Protein AF-A0A939MLG2-F1 (afdb_monomer)

Sequence (92 aa):
MTEDQVLSLFHFDHAIYHARGGADAFWNLTPTLIPEHREKTRKRDIPQIAKTRRIEQREAEFRARLLAKHRGEPRPPNRWPKSSFQKRRAQS

pLDDT: mean 88.19, std 8.85, range [50.62, 96.75]

Nearest PDB structures (foldseek):
  4h9d-assembly1_B  TM=8.996E-01  e=9.441E-01  Geobacter metallireducens GS-15
  4h9d-assembly1_A  TM=8.015E-01  e=9.441E-01  Geobacter metallireducens GS-15
  6ghc-assembly1_A  TM=6.621E-01  e=1.502E+00  Escherichia coli K-12

Structure (mmCIF, N/CA/C/O backbone):
data_AF-A0A939MLG2-F1
#
_entry.id   AF-A0A939MLG2-F1
#
loop_
_atom_site.group_PDB
_atom_site.id
_atom_site.type_symbol
_atom_site.label_atom_id
_atom_site.label_alt_id
_atom_site.label_comp_id
_atom_site.label_asym_id
_atom_site.label_entity_id
_atom_site.label_seq_id
_atom_site.pdbx_PDB_ins_code
_atom_site.Cartn_x
_atom_site.Cartn_y
_atom_site.Cartn_z
_atom_site.occupancy
_atom_site.B_iso_or_equiv
_atom_site.auth_seq_id
_atom_site.auth_comp_id
_atom_site.auth_asym_id
_atom_site.auth_atom_id
_atom_site.pdbx_PDB_model_num
ATOM 1 N N . MET A 1 1 ? -23.792 4.108 26.717 1.00 75.06 1 MET A N 1
ATOM 2 C CA . MET A 1 1 ? -22.938 3.652 25.606 1.00 75.06 1 MET A CA 1
ATOM 3 C C . MET A 1 1 ? -23.015 2.137 25.583 1.00 75.06 1 MET A C 1
ATOM 5 O O . MET A 1 1 ? -22.756 1.543 26.621 1.00 75.06 1 MET A O 1
ATOM 9 N N . THR A 1 2 ? -23.494 1.538 24.496 1.00 94.69 2 THR A N 1
ATOM 10 C CA . THR A 1 2 ? -23.631 0.076 24.351 1.00 94.69 2 THR A CA 1
ATOM 11 C C . THR A 1 2 ? -22.360 -0.537 23.758 1.00 94.69 2 THR A C 1
ATOM 13 O O . THR A 1 2 ? -21.519 0.182 23.220 1.00 94.69 2 THR A O 1
ATOM 16 N N . GLU A 1 3 ? -22.216 -1.858 23.838 1.00 92.19 3 GLU A N 1
ATOM 17 C CA . GLU A 1 3 ? -21.091 -2.588 23.236 1.00 92.19 3 GLU A CA 1
ATOM 18 C C . GLU A 1 3 ? -20.979 -2.324 21.726 1.00 92.19 3 GLU A C 1
ATOM 20 O O . GLU A 1 3 ? -19.923 -1.913 21.245 1.00 92.19 3 GLU A O 1
ATOM 25 N N . ASP A 1 4 ? -22.098 -2.408 21.001 1.00 91.50 4 ASP A N 1
ATOM 26 C CA . ASP A 1 4 ? -22.155 -2.091 19.568 1.00 91.50 4 ASP A CA 1
ATOM 27 C C . ASP A 1 4 ? -21.735 -0.648 19.268 1.00 91.50 4 ASP A C 1
ATOM 29 O O . ASP A 1 4 ? -21.067 -0.376 18.270 1.00 91.50 4 ASP A O 1
ATOM 33 N N . GLN A 1 5 ? -22.085 0.297 20.148 1.00 91.69 5 GLN A N 1
ATOM 34 C CA . GLN A 1 5 ? -21.666 1.689 20.001 1.00 91.69 5 GLN A CA 1
ATOM 35 C C . GLN A 1 5 ? -20.153 1.837 20.160 1.00 91.69 5 GLN A C 1
ATOM 37 O O . GLN A 1 5 ? -19.559 2.620 19.426 1.00 91.69 5 GLN A O 1
ATOM 42 N N . VAL A 1 6 ? -19.516 1.081 21.060 1.00 89.62 6 VAL A N 1
ATOM 43 C CA . VAL A 1 6 ? -18.052 1.073 21.197 1.00 89.62 6 VAL A CA 1
ATOM 44 C C . VAL A 1 6 ? -17.401 0.459 19.958 1.00 89.62 6 VAL A C 1
ATOM 46 O O . VAL A 1 6 ? -16.506 1.076 19.384 1.00 89.62 6 VAL A O 1
ATOM 49 N N . LEU A 1 7 ? -17.876 -0.702 19.497 1.00 90.44 7 LEU A N 1
ATOM 50 C CA . LEU A 1 7 ? -17.335 -1.376 18.310 1.00 90.44 7 LEU A CA 1
ATOM 51 C C . LEU A 1 7 ? -17.487 -0.526 17.039 1.00 90.44 7 LEU A C 1
ATOM 53 O O . LEU A 1 7 ? -16.584 -0.505 16.204 1.00 90.44 7 LEU A O 1
ATOM 57 N N . SER A 1 8 ? -18.570 0.250 16.929 1.00 91.50 8 SER A N 1
ATOM 58 C CA . SER A 1 8 ? -18.821 1.143 15.789 1.00 91.50 8 SER A CA 1
ATOM 59 C C . SER A 1 8 ? -17.810 2.289 15.628 1.00 91.50 8 SER A C 1
ATOM 61 O O . SER A 1 8 ? -17.792 2.941 14.586 1.00 91.50 8 SER A O 1
ATOM 63 N N . LEU A 1 9 ? -16.960 2.549 16.630 1.00 93.56 9 LEU A N 1
ATOM 64 C CA . LEU A 1 9 ? -15.941 3.606 16.578 1.00 93.56 9 LEU A CA 1
ATOM 65 C C . LEU A 1 9 ? -14.658 3.193 15.850 1.00 93.56 9 LEU A C 1
ATOM 67 O O . LEU A 1 9 ? -13.814 4.054 15.575 1.00 93.56 9 LEU A O 1
ATOM 71 N N . PHE A 1 10 ? -14.494 1.903 15.559 1.00 93.75 10 PHE A N 1
ATOM 72 C CA . PHE A 1 10 ? -13.261 1.346 15.024 1.00 93.75 10 PHE A CA 1
ATOM 73 C C . PHE A 1 10 ? -13.406 0.939 13.558 1.00 93.75 10 PHE A C 1
ATOM 75 O O . PHE A 1 10 ? -14.436 0.439 13.115 1.00 93.75 10 PHE A O 1
ATOM 82 N N . HIS A 1 11 ? -12.324 1.114 12.811 1.00 93.62 11 HIS A N 1
ATOM 83 C CA . HIS A 1 11 ? -12.093 0.474 11.525 1.00 93.62 11 HIS A CA 1
ATOM 84 C C . HIS A 1 11 ? -10.910 -0.481 11.640 1.00 93.62 11 HIS A C 1
ATOM 86 O O . HIS A 1 11 ? -9.959 -0.212 12.371 1.00 93.62 11 HIS A O 1
ATOM 92 N N . PHE A 1 12 ? -10.943 -1.570 10.879 1.00 92.31 12 PHE A N 1
ATOM 93 C CA . PHE A 1 12 ? -9.791 -2.451 10.745 1.00 92.31 12 PHE A CA 1
ATOM 94 C C . PHE A 1 12 ? -8.850 -1.915 9.667 1.00 92.31 12 PHE A C 1
ATOM 96 O O . PHE A 1 12 ? -9.204 -1.847 8.493 1.00 92.31 12 PHE A O 1
ATOM 103 N N . ASP A 1 13 ? -7.662 -1.513 10.101 1.00 92.69 13 ASP A N 1
ATOM 104 C CA . ASP A 1 13 ? -6.573 -1.030 9.264 1.00 92.69 13 ASP A CA 1
ATOM 105 C C . ASP A 1 13 ? -5.742 -2.198 8.729 1.00 92.69 13 ASP A C 1
ATOM 107 O O . ASP A 1 13 ? -5.353 -3.081 9.497 1.00 92.69 13 ASP A O 1
ATOM 111 N N . HIS A 1 14 ? -5.422 -2.176 7.435 1.00 93.94 14 HIS A N 1
ATOM 112 C CA . HIS A 1 14 ? -4.532 -3.163 6.825 1.00 93.94 14 HIS A CA 1
ATOM 113 C C . HIS A 1 14 ? -3.062 -2.745 6.941 1.00 93.94 14 HIS A C 1
ATOM 115 O O . HIS A 1 14 ? -2.666 -1.707 6.403 1.00 93.94 14 HIS A O 1
ATOM 121 N N . ALA A 1 15 ? -2.221 -3.592 7.542 1.00 90.50 15 ALA A N 1
ATOM 122 C CA . ALA A 1 15 ? -0.771 -3.370 7.579 1.00 90.50 15 ALA A CA 1
ATOM 123 C C . ALA A 1 15 ? -0.141 -3.495 6.177 1.00 90.50 15 ALA A C 1
ATOM 125 O O . ALA A 1 15 ? 0.656 -2.657 5.750 1.00 90.50 15 ALA A O 1
ATOM 126 N N . ILE A 1 16 ? -0.543 -4.524 5.432 1.00 90.94 16 ILE A N 1
ATOM 127 C CA . ILE A 1 16 ? -0.294 -4.684 4.001 1.00 90.94 16 ILE A CA 1
ATOM 128 C C . ILE A 1 16 ? -1.553 -4.242 3.269 1.00 90.94 16 ILE A C 1
ATOM 130 O O . ILE 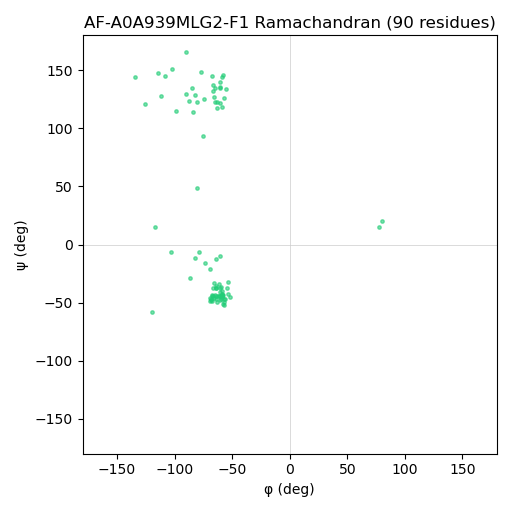A 1 16 ? -2.590 -4.894 3.368 1.00 90.94 16 ILE A O 1
ATOM 134 N N . TYR A 1 17 ? -1.456 -3.159 2.498 1.00 90.12 17 TYR A N 1
ATOM 135 C CA . TYR A 1 17 ? -2.604 -2.586 1.801 1.00 90.12 17 TYR A CA 1
ATOM 136 C C . TYR A 1 17 ? -3.326 -3.602 0.910 1.00 90.12 17 TYR A C 1
ATOM 138 O O . TYR A 1 17 ? -2.709 -4.249 0.059 1.00 90.12 17 TYR A O 1
ATOM 146 N N . HIS A 1 18 ? -4.656 -3.634 1.001 1.00 88.00 18 HIS A N 1
ATOM 147 C CA . HIS A 1 18 ? -5.502 -4.441 0.118 1.00 88.00 18 HIS A CA 1
ATOM 148 C C . HIS A 1 18 ? -5.240 -4.138 -1.372 1.00 88.00 18 HIS A C 1
ATOM 150 O O . HIS A 1 18 ? -5.153 -5.035 -2.206 1.00 88.00 18 HIS A O 1
ATOM 156 N N . ALA A 1 19 ? -4.982 -2.869 -1.718 1.00 85.81 19 ALA A N 1
ATOM 157 C CA . ALA A 1 19 ? -4.621 -2.440 -3.077 1.00 85.81 19 ALA A CA 1
ATOM 158 C C . ALA A 1 19 ? -3.324 -3.074 -3.628 1.00 85.81 19 ALA A C 1
ATOM 160 O O . ALA A 1 19 ? -3.005 -2.887 -4.803 1.00 85.81 19 ALA A O 1
ATOM 161 N N . ARG A 1 20 ? -2.562 -3.775 -2.781 1.00 84.25 20 ARG A N 1
ATOM 162 C CA . ARG A 1 20 ? -1.334 -4.501 -3.115 1.00 84.25 20 ARG A CA 1
ATOM 163 C C . ARG A 1 20 ? -1.443 -6.013 -2.887 1.00 84.25 20 ARG A C 1
ATOM 165 O O . ARG A 1 20 ? -0.416 -6.682 -2.866 1.00 84.25 20 ARG A O 1
ATOM 172 N N . GLY A 1 21 ? -2.655 -6.542 -2.720 1.00 87.25 21 GLY A N 1
ATOM 173 C CA . GLY A 1 21 ? -2.878 -7.964 -2.453 1.00 87.25 21 GLY A CA 1
ATOM 174 C C . GLY A 1 21 ? -2.659 -8.361 -0.993 1.00 87.25 21 GLY A C 1
ATOM 175 O O 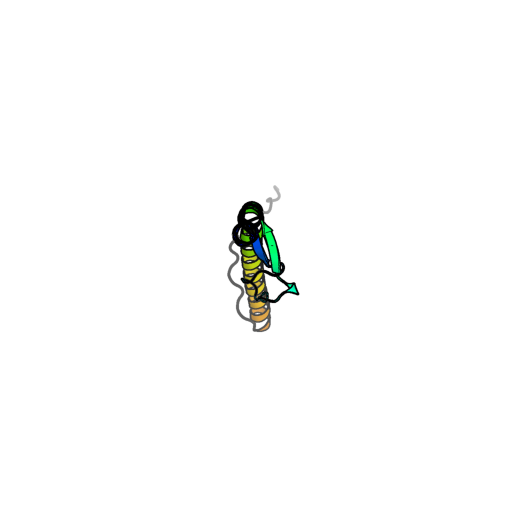. GLY A 1 21 ? -2.414 -9.531 -0.714 1.00 87.25 21 GLY A O 1
ATOM 176 N N . GLY A 1 22 ? -2.714 -7.403 -0.061 1.00 90.19 22 GLY A N 1
ATOM 177 C CA . GLY A 1 22 ? -2.780 -7.724 1.363 1.00 90.19 22 GLY A CA 1
ATOM 178 C C . GLY A 1 22 ? -4.034 -8.537 1.679 1.00 90.19 22 GLY A C 1
ATOM 179 O O . GLY A 1 22 ? -5.111 -8.219 1.182 1.00 90.19 22 GLY A O 1
ATOM 180 N N . ALA A 1 23 ? -3.881 -9.589 2.482 1.00 92.12 23 ALA A N 1
ATOM 181 C CA . ALA A 1 23 ? -4.977 -10.483 2.835 1.00 92.12 23 ALA A CA 1
ATOM 182 C C . ALA A 1 23 ? -5.896 -9.865 3.899 1.00 92.12 23 ALA A C 1
ATOM 184 O O . ALA A 1 23 ? -5.418 -9.189 4.812 1.00 92.12 23 ALA A O 1
ATOM 185 N N . ASP A 1 24 ? -7.186 -10.195 3.853 1.00 92.12 24 ASP A N 1
ATOM 186 C CA . ASP A 1 24 ? -8.157 -9.903 4.920 1.00 92.12 24 ASP A CA 1
ATOM 187 C C . ASP A 1 24 ? -8.052 -10.932 6.057 1.00 92.12 24 ASP A C 1
ATOM 189 O O . ASP A 1 24 ? -9.022 -11.557 6.479 1.00 92.12 24 ASP A O 1
ATOM 193 N N . ALA A 1 25 ? -6.826 -11.171 6.517 1.00 92.69 25 ALA A N 1
ATOM 194 C CA . ALA A 1 25 ? -6.527 -12.129 7.568 1.00 92.69 25 ALA A CA 1
ATOM 195 C C . ALA A 1 25 ? -6.287 -11.409 8.896 1.00 92.69 25 ALA A C 1
ATOM 197 O O . ALA A 1 25 ? -5.778 -10.290 8.918 1.00 92.69 25 ALA A O 1
ATOM 198 N N . PHE A 1 26 ? -6.587 -12.083 10.010 1.00 91.88 26 PHE A N 1
ATOM 199 C CA . PHE A 1 26 ? -6.467 -11.508 11.356 1.00 91.88 26 PHE A CA 1
ATOM 200 C C . PHE A 1 26 ? -5.076 -10.913 11.642 1.00 91.88 26 PHE A C 1
ATOM 202 O O . PHE A 1 26 ? -4.969 -9.920 12.349 1.00 91.88 26 PHE A O 1
ATOM 209 N N . TRP A 1 27 ? -4.012 -11.483 11.065 1.00 93.75 27 TRP A N 1
ATOM 210 C CA . TRP A 1 27 ? -2.636 -11.005 11.236 1.00 93.75 27 TRP A CA 1
ATOM 211 C C . TRP A 1 27 ? -2.335 -9.703 10.478 1.00 93.75 27 TRP A C 1
ATOM 213 O O . TRP A 1 27 ? -1.322 -9.064 10.748 1.00 93.75 27 TRP A O 1
ATOM 223 N N . ASN A 1 28 ? -3.183 -9.315 9.522 1.00 95.50 28 ASN A N 1
ATOM 224 C CA . ASN A 1 28 ? -3.021 -8.114 8.705 1.00 95.50 28 ASN A CA 1
ATOM 225 C C . ASN A 1 28 ? -3.939 -6.962 9.142 1.00 95.50 28 ASN A C 1
ATOM 227 O O . ASN A 1 28 ? -3.832 -5.873 8.585 1.00 95.50 28 ASN A O 1
ATOM 231 N N . LEU A 1 29 ? -4.850 -7.197 10.090 1.00 94.12 29 LEU A N 1
ATOM 232 C CA . LEU A 1 29 ? -5.896 -6.257 10.483 1.00 94.12 29 LEU A CA 1
ATOM 233 C C . LEU A 1 29 ? -5.644 -5.733 11.895 1.00 94.12 29 LEU A C 1
ATOM 235 O O . LEU A 1 29 ? -5.485 -6.508 12.832 1.00 94.12 29 LEU A O 1
ATOM 239 N N . THR A 1 30 ? -5.639 -4.411 12.060 1.00 93.62 30 THR A N 1
ATOM 240 C CA . THR A 1 30 ? -5.496 -3.761 13.371 1.00 93.62 30 THR A CA 1
ATOM 241 C C . THR A 1 30 ? -6.655 -2.788 13.604 1.00 93.62 30 THR A C 1
ATOM 243 O O . THR A 1 30 ? -6.844 -1.869 12.803 1.00 93.62 30 THR A O 1
ATOM 246 N N . PRO A 1 31 ? -7.460 -2.952 14.670 1.00 94.38 31 PRO A N 1
ATOM 247 C CA . PRO A 1 31 ? -8.540 -2.019 14.967 1.00 94.38 31 PRO A CA 1
ATOM 248 C C . PRO A 1 31 ? -7.963 -0.647 15.324 1.00 94.38 31 PRO A C 1
ATOM 250 O O . PRO A 1 31 ? -7.105 -0.518 16.193 1.00 94.38 31 PRO A O 1
ATOM 253 N N . THR A 1 32 ? -8.443 0.383 14.640 1.00 94.81 32 THR A N 1
ATOM 254 C CA . THR A 1 32 ? -8.005 1.772 14.790 1.00 94.81 32 THR A CA 1
ATOM 255 C C . THR A 1 32 ? -9.232 2.669 14.860 1.00 94.81 32 THR A C 1
ATOM 257 O O . THR A 1 32 ? -10.224 2.408 14.178 1.00 94.81 32 THR A O 1
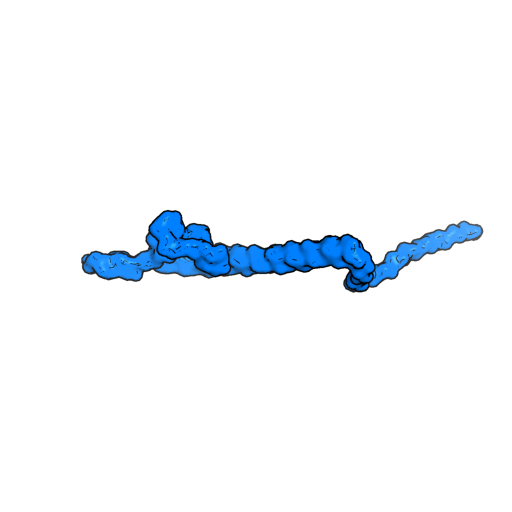ATOM 260 N N . LEU A 1 33 ? -9.194 3.739 15.654 1.00 96.38 33 LEU A N 1
ATOM 261 C CA . LEU A 1 33 ? -10.311 4.681 15.711 1.00 96.38 33 LEU A CA 1
ATOM 262 C C . LEU A 1 33 ? -10.553 5.313 14.334 1.00 96.38 33 LEU A C 1
ATOM 264 O O . LEU A 1 33 ? -9.613 5.686 13.627 1.00 96.38 33 LEU A O 1
ATOM 268 N N . ILE A 1 34 ? -11.823 5.478 13.958 1.00 94.44 34 ILE A N 1
ATOM 269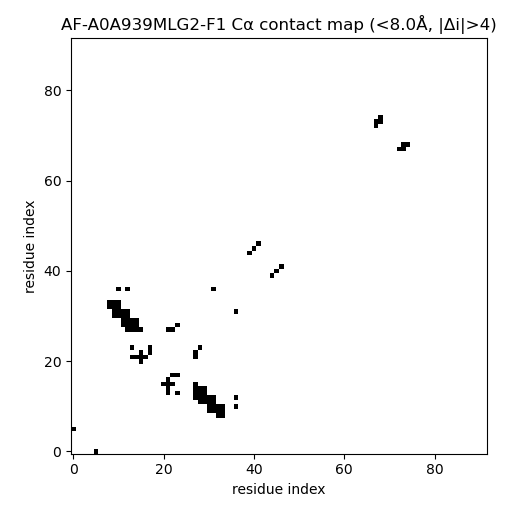 C CA . ILE A 1 34 ? -12.214 6.005 12.641 1.00 94.44 34 ILE A CA 1
ATOM 270 C C . ILE A 1 34 ? -11.513 7.333 12.282 1.00 94.44 34 ILE A C 1
ATOM 272 O O . ILE A 1 34 ? -11.041 7.452 11.145 1.00 94.44 34 ILE A O 1
ATOM 276 N N . PRO A 1 35 ? -11.412 8.341 13.175 1.00 95.12 35 PRO A N 1
ATOM 277 C CA . PRO A 1 35 ? -10.735 9.597 12.851 1.00 95.12 35 PRO A CA 1
ATOM 278 C C . PRO A 1 35 ? -9.249 9.407 12.522 1.00 95.12 35 PRO A C 1
ATOM 280 O O . PRO A 1 35 ? -8.769 9.938 11.519 1.00 95.12 35 PRO A O 1
ATOM 283 N N . GLU A 1 36 ? -8.546 8.604 13.321 1.00 94.50 36 GLU A N 1
ATOM 284 C CA . GLU A 1 36 ? -7.117 8.320 13.159 1.00 94.50 36 GLU A CA 1
ATOM 285 C C . GLU A 1 36 ? -6.855 7.527 11.879 1.00 94.50 36 GLU A C 1
ATOM 287 O O . GLU A 1 36 ? -5.976 7.884 11.091 1.00 94.50 36 GLU A O 1
ATOM 292 N N . HIS A 1 37 ? -7.682 6.511 11.619 1.00 95.25 37 HIS A N 1
ATOM 293 C CA . HIS A 1 37 ? -7.640 5.736 10.385 1.00 95.25 37 HIS A CA 1
ATOM 294 C C . HIS A 1 37 ? -7.807 6.649 9.164 1.00 95.25 37 HIS A C 1
ATOM 296 O O . HIS A 1 37 ? -6.993 6.626 8.243 1.00 95.25 37 HIS A O 1
ATOM 302 N N . ARG A 1 38 ? -8.822 7.526 9.159 1.00 93.94 38 ARG A N 1
ATOM 303 C CA . ARG A 1 38 ? -9.056 8.474 8.053 1.00 93.94 38 ARG A CA 1
ATOM 304 C C . ARG A 1 38 ? -7.884 9.430 7.850 1.00 93.94 38 ARG A C 1
ATOM 306 O O . ARG A 1 38 ? -7.518 9.721 6.707 1.00 93.94 38 ARG A O 1
ATOM 313 N N . GLU A 1 39 ? -7.296 9.933 8.931 1.00 96.38 39 GLU A N 1
ATOM 314 C CA . GLU A 1 39 ? -6.131 10.807 8.848 1.00 96.38 39 GLU A CA 1
ATOM 315 C C . GLU A 1 39 ? -4.918 10.081 8.259 1.00 96.38 39 GLU A C 1
ATOM 317 O O . GLU A 1 39 ? -4.292 10.608 7.331 1.00 96.38 39 GLU A O 1
ATOM 322 N N . LYS A 1 40 ? -4.624 8.869 8.745 1.00 93.50 40 LYS A N 1
ATOM 323 C CA . LYS A 1 40 ? -3.559 8.003 8.229 1.00 93.50 40 LYS A CA 1
ATOM 324 C C . LYS A 1 40 ? -3.756 7.726 6.739 1.00 93.50 40 LYS A C 1
ATOM 326 O O . LYS A 1 40 ? -2.852 8.021 5.951 1.00 93.50 40 LYS A O 1
ATOM 331 N N . THR A 1 41 ? -4.948 7.278 6.338 1.00 93.56 41 THR A N 1
ATOM 332 C CA . THR A 1 41 ? -5.267 6.972 4.938 1.00 93.56 41 THR A CA 1
ATOM 333 C C . THR A 1 41 ? -5.037 8.183 4.037 1.00 93.56 41 THR A C 1
ATOM 335 O O . THR A 1 41 ? -4.378 8.080 3.000 1.00 93.56 41 THR A O 1
ATOM 338 N N . ARG A 1 42 ? -5.522 9.362 4.453 1.00 94.12 42 ARG A N 1
ATOM 339 C CA . ARG A 1 42 ? -5.391 10.602 3.676 1.00 94.12 42 ARG A CA 1
ATOM 340 C C . ARG A 1 42 ? -3.947 11.094 3.587 1.00 94.12 42 ARG A C 1
ATOM 342 O O . ARG A 1 42 ? -3.508 11.491 2.511 1.00 94.12 42 ARG A O 1
ATOM 349 N N . LYS A 1 43 ? -3.227 11.137 4.712 1.00 96.06 43 LYS A N 1
ATOM 350 C CA . LYS A 1 43 ? -1.905 11.782 4.794 1.00 96.06 43 LYS A CA 1
ATOM 351 C C . LYS A 1 43 ? -0.753 10.861 4.396 1.00 96.06 43 LYS A C 1
ATOM 353 O O . LYS A 1 43 ? 0.277 11.363 3.951 1.00 96.06 43 LYS A O 1
ATOM 358 N N . ARG A 1 44 ? -0.886 9.546 4.585 1.00 93.19 44 ARG A N 1
ATOM 359 C CA . ARG A 1 44 ? 0.216 8.584 4.428 1.00 93.19 44 ARG A CA 1
ATOM 360 C C . ARG A 1 44 ? -0.074 7.550 3.351 1.00 93.19 44 ARG A C 1
ATOM 362 O O . ARG A 1 44 ? 0.680 7.485 2.381 1.00 93.19 44 ARG A O 1
ATOM 369 N N . ASP A 1 45 ? -1.166 6.803 3.482 1.00 92.19 45 ASP A N 1
ATOM 370 C CA . ASP A 1 45 ? -1.367 5.596 2.669 1.00 92.19 45 ASP A CA 1
ATOM 371 C C . ASP A 1 45 ? -1.618 5.927 1.195 1.00 92.19 45 ASP A C 1
ATOM 373 O O . ASP A 1 45 ? -0.929 5.406 0.317 1.00 92.19 45 ASP A O 1
ATOM 377 N N . ILE A 1 46 ? -2.531 6.862 0.900 1.00 93.62 46 ILE A N 1
ATOM 378 C CA . ILE A 1 46 ? -2.828 7.274 -0.483 1.00 93.62 46 ILE A CA 1
ATOM 379 C C . ILE A 1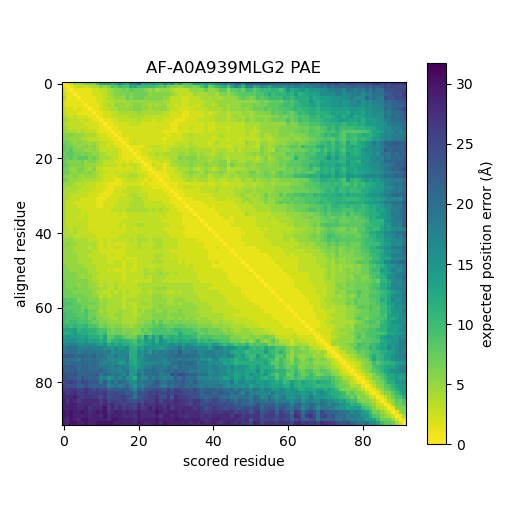 46 ? -1.562 7.793 -1.201 1.00 93.62 46 ILE A C 1
ATOM 381 O O . ILE A 1 46 ? -1.245 7.286 -2.286 1.00 93.62 46 ILE A O 1
ATOM 385 N N . PRO A 1 47 ? -0.783 8.739 -0.629 1.00 95.50 47 PRO A N 1
ATOM 386 C CA . PRO A 1 47 ? 0.477 9.172 -1.232 1.00 95.50 47 PRO A CA 1
ATOM 387 C C . PRO A 1 47 ? 1.503 8.046 -1.420 1.00 95.50 47 PRO A C 1
ATOM 389 O O . PRO A 1 47 ? 2.179 8.004 -2.452 1.00 95.50 47 PRO A O 1
ATOM 392 N N . GLN A 1 48 ? 1.637 7.129 -0.457 1.00 94.56 48 GLN A N 1
ATOM 393 C CA . GLN A 1 48 ? 2.582 6.012 -0.550 1.00 94.56 48 GLN A CA 1
ATOM 394 C C . GLN A 1 48 ? 2.195 5.015 -1.646 1.00 94.56 48 GLN A C 1
ATOM 396 O O . GLN A 1 48 ? 3.055 4.612 -2.438 1.00 94.56 48 GLN A O 1
ATOM 401 N N . ILE A 1 49 ? 0.910 4.668 -1.755 1.00 92.06 49 ILE A N 1
ATOM 402 C CA . ILE A 1 49 ? 0.391 3.803 -2.822 1.00 92.06 49 ILE A CA 1
ATOM 403 C C . ILE A 1 49 ? 0.641 4.453 -4.187 1.00 92.06 49 ILE A C 1
ATOM 405 O O . ILE A 1 49 ? 1.190 3.814 -5.087 1.00 92.06 49 ILE A O 1
ATOM 409 N N . ALA A 1 50 ? 0.322 5.743 -4.336 1.00 94.25 50 ALA A N 1
ATOM 410 C CA . ALA A 1 50 ? 0.550 6.478 -5.579 1.00 94.25 50 ALA A CA 1
ATOM 411 C C . ALA A 1 50 ? 2.042 6.541 -5.957 1.00 94.25 50 ALA A C 1
ATOM 413 O O . ALA A 1 50 ? 2.412 6.294 -7.109 1.00 94.25 50 ALA A O 1
ATOM 414 N N . LYS A 1 51 ? 2.921 6.827 -4.985 1.00 95.06 51 LYS A N 1
ATOM 415 C CA . LYS A 1 51 ? 4.375 6.841 -5.197 1.00 95.06 51 LYS A CA 1
ATOM 416 C C . LYS A 1 51 ? 4.877 5.477 -5.652 1.00 95.06 51 LYS A C 1
ATOM 418 O O . LYS A 1 51 ? 5.681 5.425 -6.582 1.00 95.06 51 LYS A O 1
ATOM 423 N N . THR A 1 52 ? 4.413 4.407 -5.016 1.00 93.00 52 THR A N 1
ATOM 424 C CA . THR A 1 52 ? 4.838 3.049 -5.356 1.00 93.00 52 THR A CA 1
ATOM 425 C C . THR A 1 52 ? 4.433 2.681 -6.779 1.00 93.00 52 THR A C 1
ATOM 427 O O . THR A 1 52 ? 5.304 2.314 -7.562 1.00 93.00 52 THR A O 1
ATOM 430 N N . ARG A 1 53 ? 3.168 2.904 -7.163 1.00 92.75 53 ARG A N 1
ATOM 431 C CA . ARG A 1 53 ? 2.688 2.656 -8.537 1.00 92.75 53 ARG A CA 1
ATOM 432 C C . ARG A 1 53 ? 3.548 3.363 -9.587 1.00 92.75 53 ARG A C 1
ATOM 434 O O . ARG A 1 53 ? 3.923 2.779 -10.599 1.00 92.75 53 ARG A O 1
ATOM 441 N N . ARG A 1 54 ? 3.926 4.620 -9.325 1.00 95.81 54 ARG A N 1
ATOM 442 C CA . ARG A 1 54 ? 4.813 5.390 -10.213 1.00 95.81 54 ARG A CA 1
ATOM 443 C C . ARG A 1 54 ? 6.213 4.778 -10.327 1.00 95.81 54 ARG A C 1
ATOM 445 O O . ARG A 1 54 ? 6.828 4.860 -11.387 1.00 95.81 54 ARG A O 1
ATOM 452 N N . ILE A 1 55 ? 6.752 4.234 -9.237 1.00 96.19 55 ILE A N 1
ATOM 453 C CA . ILE A 1 55 ? 8.069 3.584 -9.241 1.00 96.19 55 ILE A CA 1
ATOM 454 C C . ILE A 1 55 ? 8.006 2.276 -10.032 1.00 96.19 55 ILE A C 1
ATOM 456 O O . ILE A 1 55 ? 8.850 2.075 -10.897 1.00 96.19 55 ILE A O 1
ATOM 460 N N . GLU A 1 56 ? 6.985 1.450 -9.803 1.00 94.69 56 GLU A N 1
ATOM 461 C CA . GLU A 1 56 ? 6.771 0.189 -10.529 1.00 94.69 56 GLU A CA 1
ATOM 462 C C . GLU A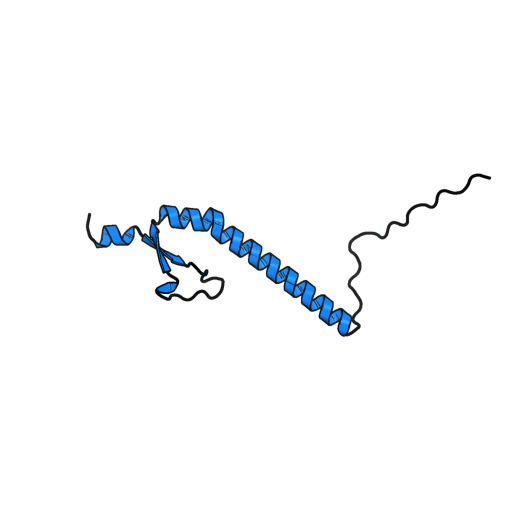 1 56 ? 6.640 0.419 -12.035 1.00 94.69 56 GLU A C 1
ATOM 464 O O . GLU A 1 56 ? 7.266 -0.279 -12.829 1.00 94.69 56 GLU A O 1
ATOM 469 N N . GLN A 1 57 ? 5.909 1.460 -12.443 1.00 95.50 57 GLN A N 1
ATOM 470 C CA . GLN A 1 57 ?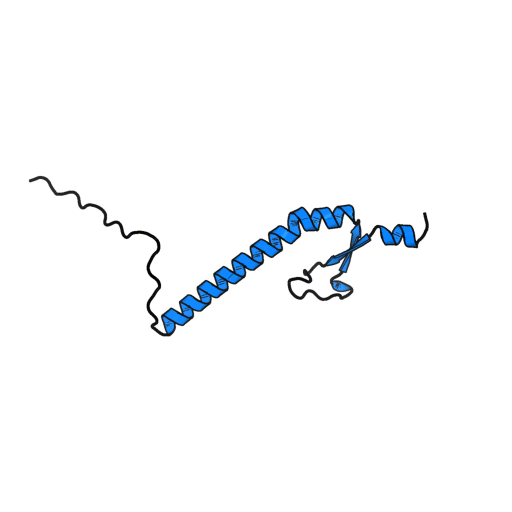 5.813 1.839 -13.851 1.00 95.50 57 GLN A CA 1
ATOM 471 C C . GLN A 1 57 ? 7.186 2.190 -14.446 1.00 95.50 57 GLN A C 1
ATOM 473 O O . GLN A 1 57 ? 7.557 1.685 -15.505 1.00 95.50 57 GLN A O 1
ATOM 478 N N . ARG A 1 58 ? 7.982 3.012 -13.748 1.00 94.88 58 ARG A N 1
ATOM 479 C CA . ARG A 1 58 ? 9.339 3.378 -14.195 1.00 94.88 58 ARG A CA 1
ATOM 480 C C . ARG A 1 58 ? 10.279 2.179 -14.245 1.00 94.88 58 ARG A C 1
ATOM 482 O O . ARG A 1 58 ? 11.145 2.114 -15.119 1.00 94.88 58 ARG A O 1
ATOM 489 N N . GLU A 1 59 ? 10.134 1.250 -13.309 1.00 96.75 59 GLU A N 1
ATOM 490 C CA . GLU A 1 59 ? 10.893 0.008 -13.297 1.00 96.75 59 GLU A CA 1
ATOM 491 C C . GLU A 1 59 ? 10.520 -0.870 -14.496 1.00 96.75 59 GLU A C 1
ATOM 493 O O . GLU A 1 59 ? 11.412 -1.336 -15.204 1.00 96.75 59 GLU A O 1
ATOM 498 N N . ALA A 1 60 ? 9.227 -1.042 -14.782 1.00 95.38 60 ALA A N 1
ATOM 499 C CA . ALA A 1 60 ? 8.755 -1.783 -15.947 1.00 95.38 60 ALA A CA 1
ATOM 500 C C . ALA A 1 60 ? 9.289 -1.177 -17.257 1.00 95.38 60 ALA A C 1
ATOM 502 O O . ALA A 1 60 ? 9.838 -1.896 -18.092 1.00 95.38 60 ALA A O 1
ATOM 503 N N . GLU A 1 61 ? 9.240 0.151 -17.405 1.00 93.00 61 GLU A N 1
ATOM 504 C CA . GLU A 1 61 ? 9.836 0.868 -18.542 1.00 93.00 61 GLU A CA 1
ATOM 505 C C . GLU A 1 61 ? 11.355 0.666 -18.641 1.00 93.00 61 GL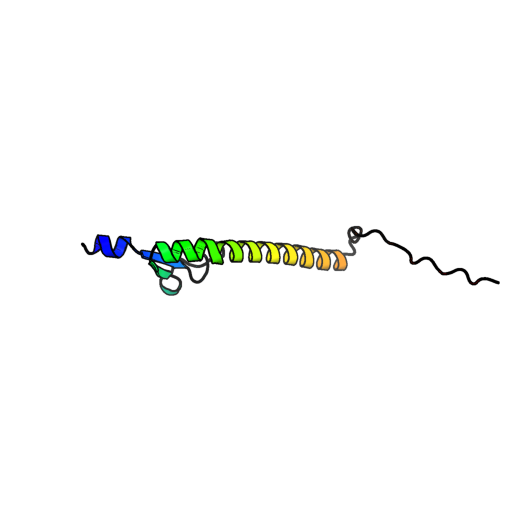U A C 1
ATOM 507 O O . GLU A 1 61 ? 11.931 0.612 -19.730 1.00 93.00 61 GLU A O 1
ATOM 512 N N . PHE A 1 62 ? 12.052 0.608 -17.507 1.00 91.62 62 PHE A N 1
ATOM 513 C CA . PHE A 1 62 ? 13.485 0.339 -17.481 1.00 91.62 62 PHE A CA 1
ATOM 514 C C . PHE A 1 62 ? 13.800 -1.099 -17.909 1.00 91.62 62 PHE A C 1
ATOM 516 O O . PHE A 1 62 ? 14.637 -1.294 -18.792 1.00 91.62 62 PHE A O 1
ATOM 523 N N . ARG A 1 63 ? 13.089 -2.089 -17.359 1.00 92.94 63 ARG A N 1
ATOM 524 C CA . ARG A 1 63 ? 13.225 -3.505 -17.733 1.00 92.94 63 ARG A CA 1
ATOM 525 C C . ARG A 1 63 ? 12.926 -3.721 -19.219 1.00 92.94 63 ARG A C 1
ATOM 527 O O . ARG A 1 63 ? 13.715 -4.365 -19.905 1.00 92.94 63 ARG A O 1
ATOM 534 N N . ALA A 1 64 ? 11.864 -3.107 -19.742 1.00 90.25 64 ALA A N 1
ATOM 535 C CA . ALA A 1 64 ? 11.528 -3.156 -21.166 1.00 90.25 64 ALA A CA 1
ATOM 536 C C . ALA A 1 64 ? 12.664 -2.608 -22.049 1.00 90.25 64 ALA A C 1
ATOM 538 O O . ALA A 1 64 ? 13.045 -3.238 -23.032 1.00 90.25 64 ALA A O 1
ATOM 539 N N . ARG A 1 65 ? 13.280 -1.479 -21.664 1.00 87.50 65 ARG A N 1
ATOM 540 C CA . ARG A 1 65 ? 14.426 -0.902 -22.392 1.00 87.50 65 ARG A CA 1
ATOM 541 C C . ARG A 1 65 ? 15.662 -1.801 -22.386 1.00 87.50 65 ARG A C 1
ATOM 543 O O . ARG A 1 65 ? 16.377 -1.841 -23.386 1.00 87.50 65 ARG A O 1
ATOM 550 N N . LEU A 1 66 ? 15.940 -2.495 -21.282 1.00 88.69 66 LEU A N 1
ATOM 551 C CA . LEU A 1 66 ? 17.049 -3.451 -21.221 1.00 88.69 66 LEU A CA 1
ATOM 552 C C . LEU A 1 66 ? 16.820 -4.636 -22.164 1.00 88.69 66 LEU A C 1
ATOM 554 O O . LEU A 1 66 ? 17.734 -5.012 -22.897 1.00 88.69 66 LEU A O 1
ATOM 558 N N . LEU A 1 67 ? 15.599 -5.173 -22.190 1.00 90.31 67 LEU A N 1
ATOM 559 C CA . LEU A 1 67 ? 15.226 -6.261 -23.096 1.00 90.31 67 LEU A CA 1
ATOM 560 C C . LEU A 1 67 ? 15.306 -5.832 -24.567 1.00 90.31 67 LEU A C 1
ATOM 562 O O . LEU A 1 67 ? 15.896 -6.548 -25.370 1.00 90.31 67 LEU A O 1
ATOM 566 N N . ALA A 1 68 ? 14.798 -4.646 -24.908 1.00 87.88 68 ALA A N 1
ATOM 567 C CA . ALA A 1 68 ? 14.890 -4.082 -26.256 1.00 87.88 68 ALA A CA 1
ATOM 568 C C . ALA A 1 68 ? 16.352 -3.925 -26.713 1.00 87.88 68 ALA A C 1
ATOM 570 O O . ALA A 1 68 ? 16.711 -4.329 -27.818 1.00 87.88 68 ALA A O 1
ATOM 571 N N . LYS A 1 69 ? 17.233 -3.431 -25.826 1.00 81.25 69 LYS A N 1
ATOM 572 C CA . LYS A 1 69 ? 18.678 -3.345 -26.094 1.00 81.25 69 LYS A CA 1
ATOM 573 C C . LYS A 1 69 ? 19.280 -4.720 -26.392 1.00 81.25 69 LYS A C 1
ATOM 575 O O . LYS A 1 69 ? 20.078 -4.834 -27.315 1.00 81.25 69 LYS A O 1
ATOM 580 N N . HIS A 1 70 ? 18.913 -5.746 -25.623 1.00 86.12 70 HIS A N 1
ATOM 581 C CA . HIS A 1 70 ? 19.395 -7.112 -25.845 1.00 86.12 70 HIS A CA 1
ATOM 582 C C . HIS A 1 70 ? 18.890 -7.700 -27.174 1.00 86.12 70 HIS A C 1
ATOM 584 O O . HIS A 1 70 ? 19.599 -8.464 -27.818 1.00 86.12 70 HIS A O 1
ATOM 590 N N . ARG A 1 71 ? 17.679 -7.331 -27.606 1.00 88.19 71 ARG A N 1
ATOM 591 C CA . ARG A 1 71 ? 17.093 -7.734 -28.897 1.00 88.19 71 ARG A CA 1
ATOM 592 C C . ARG A 1 71 ? 17.627 -6.944 -30.098 1.00 88.19 71 ARG A C 1
ATOM 594 O O . ARG A 1 71 ? 17.293 -7.281 -31.227 1.00 88.19 71 ARG A O 1
ATOM 601 N N . GLY A 1 72 ? 18.439 -5.909 -29.873 1.00 84.25 72 GLY A N 1
ATOM 602 C CA . GLY A 1 72 ? 18.970 -5.048 -30.934 1.00 84.25 72 GLY A CA 1
ATOM 603 C C . GLY A 1 72 ? 17.972 -4.016 -31.473 1.00 84.25 72 GLY A C 1
ATOM 604 O O . GLY A 1 72 ? 18.210 -3.439 -32.531 1.00 84.25 72 GLY A O 1
ATOM 605 N N . GLU A 1 73 ? 16.867 -3.760 -30.768 1.00 85.75 73 GLU A N 1
ATOM 606 C CA . GLU A 1 73 ? 15.883 -2.751 -31.171 1.00 85.75 73 GLU A CA 1
ATOM 607 C C . GLU A 1 73 ? 16.469 -1.323 -31.064 1.00 85.75 73 GLU A C 1
ATOM 609 O O . GLU A 1 73 ? 17.258 -1.030 -30.153 1.00 85.75 73 GLU A O 1
ATOM 614 N N . PRO A 1 74 ? 16.097 -0.397 -31.971 1.00 78.31 74 PRO A N 1
ATOM 615 C CA . PRO A 1 74 ? 16.623 0.964 -31.964 1.00 78.31 74 PRO A CA 1
ATOM 616 C C . PRO A 1 74 ? 16.191 1.726 -30.704 1.00 78.31 74 PRO A C 1
ATOM 618 O O . PRO A 1 74 ? 15.029 1.715 -30.297 1.00 78.31 74 PRO A O 1
ATOM 621 N N . ARG A 1 75 ? 17.137 2.439 -30.078 1.00 77.50 75 ARG A N 1
ATOM 622 C CA . ARG A 1 75 ? 16.855 3.238 -28.878 1.00 77.50 75 ARG A CA 1
ATOM 623 C C . ARG A 1 75 ? 15.931 4.412 -29.236 1.00 77.50 75 ARG A C 1
ATOM 625 O O . ARG A 1 75 ? 16.205 5.096 -30.224 1.00 77.50 75 ARG A O 1
ATOM 632 N N . PRO A 1 76 ? 14.909 4.7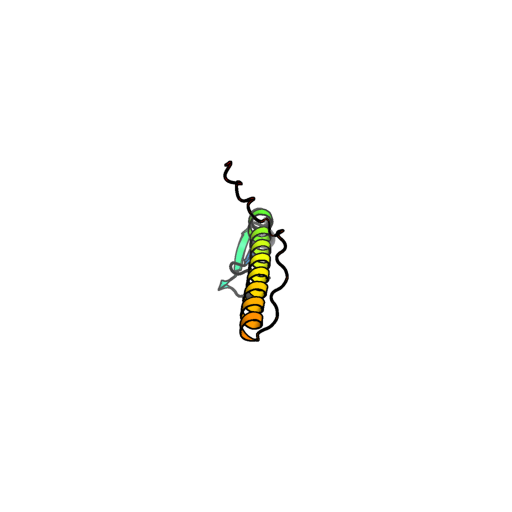23 -28.416 1.00 76.62 76 PRO A N 1
ATOM 633 C CA . PRO A 1 76 ? 14.091 5.907 -28.639 1.00 76.62 76 PRO A CA 1
ATOM 634 C C . PRO A 1 76 ? 14.957 7.178 -28.644 1.00 76.62 76 PRO A C 1
ATOM 636 O O . PRO A 1 76 ? 15.949 7.252 -27.902 1.00 76.62 76 PRO A O 1
ATOM 639 N N . PRO A 1 77 ? 14.595 8.182 -29.464 1.00 77.56 77 PRO A N 1
ATOM 640 C CA . PRO A 1 77 ? 15.358 9.415 -29.587 1.00 77.56 77 PRO A CA 1
ATOM 641 C C . PRO A 1 77 ? 15.467 10.128 -28.236 1.00 77.56 77 PRO A C 1
ATOM 643 O O . PRO A 1 77 ? 14.549 10.107 -27.411 1.00 77.56 77 PRO A O 1
ATOM 646 N N . ASN A 1 78 ? 16.619 10.756 -27.993 1.00 79.12 78 ASN A N 1
ATOM 647 C CA . ASN A 1 78 ? 16.823 11.523 -26.771 1.00 79.12 78 ASN A CA 1
ATOM 648 C C . ASN A 1 78 ? 15.896 12.747 -26.778 1.00 79.12 78 ASN A C 1
ATOM 650 O O . ASN A 1 78 ? 15.856 13.472 -27.768 1.00 79.12 78 ASN A O 1
ATOM 654 N N . ARG A 1 79 ? 15.182 12.996 -25.673 1.00 80.12 79 ARG A N 1
ATOM 655 C CA . ARG A 1 79 ? 14.307 14.178 -25.546 1.00 80.12 79 ARG A CA 1
ATOM 656 C C . ARG A 1 79 ? 15.093 15.484 -25.451 1.00 80.12 79 ARG A C 1
ATOM 658 O O . ARG A 1 79 ? 14.546 16.547 -25.713 1.00 80.12 79 ARG A O 1
ATOM 665 N N . TRP A 1 80 ? 16.363 15.400 -25.065 1.00 81.75 80 TRP A N 1
ATOM 666 C CA . TRP A 1 80 ? 17.229 16.560 -24.917 1.00 81.75 80 TRP A CA 1
ATOM 667 C C . TRP A 1 80 ? 17.961 16.861 -26.228 1.00 81.75 80 TRP A C 1
ATOM 669 O O . TRP A 1 80 ? 18.578 15.946 -26.792 1.00 81.75 80 TRP A O 1
ATOM 679 N N . PRO A 1 81 ? 17.929 18.120 -26.703 1.00 80.19 81 PRO A N 1
ATOM 680 C CA . PRO A 1 81 ? 18.662 18.517 -27.893 1.00 80.19 81 PRO A CA 1
ATOM 681 C C . PRO A 1 81 ? 20.160 18.285 -27.683 1.00 80.19 81 PRO A C 1
ATOM 683 O O . PRO A 1 81 ? 20.726 18.608 -26.637 1.00 80.19 81 PRO A O 1
ATOM 686 N N . LYS A 1 82 ? 20.816 17.706 -28.691 1.00 76.00 82 LYS A N 1
ATOM 687 C CA . LYS A 1 82 ? 22.270 17.536 -28.697 1.00 76.00 82 LYS A CA 1
ATOM 688 C C . LYS A 1 82 ? 22.905 18.892 -29.000 1.00 76.00 82 LYS A C 1
ATOM 690 O O . LYS A 1 82 ? 23.049 19.258 -30.159 1.00 76.00 82 LYS A O 1
ATOM 695 N N . SER A 1 83 ? 23.255 19.643 -27.963 1.00 75.62 83 SER A N 1
ATOM 696 C CA . SER A 1 83 ? 24.075 20.844 -28.117 1.00 75.62 83 SER A CA 1
ATOM 697 C C . SER A 1 83 ? 25.544 20.441 -28.241 1.00 75.62 83 SER A C 1
ATOM 699 O O . SER A 1 83 ? 26.084 19.763 -27.365 1.00 75.62 83 SER A O 1
ATOM 701 N N . SER A 1 84 ? 26.196 20.831 -29.336 1.00 75.44 84 SER A N 1
ATOM 702 C CA . SER A 1 84 ? 27.652 20.775 -29.450 1.00 75.44 84 SER A CA 1
ATOM 703 C C . SER A 1 84 ? 28.253 22.014 -28.789 1.00 75.44 84 SER A C 1
ATOM 705 O O . SER A 1 84 ? 27.882 23.132 -29.145 1.00 75.44 84 SER A O 1
ATOM 707 N N . PHE A 1 85 ? 29.217 21.839 -27.883 1.00 74.69 85 PHE A N 1
ATOM 708 C CA . PHE A 1 85 ? 30.014 22.958 -27.373 1.00 74.69 85 PHE A CA 1
ATOM 709 C C . PHE A 1 85 ? 30.701 23.686 -28.540 1.00 74.69 85 PHE A C 1
ATOM 711 O O . PHE A 1 85 ? 31.407 23.057 -29.334 1.00 74.69 85 PHE A O 1
ATOM 718 N N . GLN A 1 86 ? 30.514 25.006 -28.651 1.00 74.75 86 GLN A N 1
ATOM 719 C CA . GLN A 1 86 ? 31.250 25.812 -29.627 1.00 74.75 86 GLN A CA 1
ATOM 720 C C . GLN A 1 86 ? 32.747 25.756 -29.299 1.00 74.75 86 GLN A C 1
ATOM 722 O O . GLN A 1 86 ? 33.187 26.195 -28.235 1.00 74.75 86 GLN A O 1
ATOM 727 N N . LYS A 1 87 ? 33.546 25.207 -30.220 1.00 73.69 87 LYS A N 1
ATOM 728 C CA . LYS A 1 87 ? 35.008 25.262 -30.135 1.00 73.69 87 LYS A CA 1
ATOM 729 C C . LYS A 1 87 ? 35.437 26.728 -30.255 1.00 73.69 87 LYS A C 1
ATOM 731 O O . LYS A 1 87 ? 35.118 27.374 -31.252 1.00 73.69 87 LYS A O 1
ATOM 736 N N . ARG A 1 88 ? 36.161 27.253 -29.260 1.00 71.75 88 ARG A N 1
ATOM 737 C CA . ARG A 1 88 ? 36.813 28.569 -29.362 1.00 71.75 88 ARG A CA 1
ATOM 738 C C . ARG A 1 88 ? 37.780 28.527 -30.550 1.00 71.75 88 ARG A C 1
ATOM 740 O O . ARG A 1 88 ? 38.689 27.701 -30.557 1.00 71.75 88 ARG A O 1
ATOM 747 N N . ARG A 1 89 ? 37.560 29.369 -31.567 1.00 67.75 89 ARG A N 1
ATOM 748 C CA . ARG A 1 89 ? 38.537 29.573 -32.647 1.00 67.75 89 ARG A CA 1
ATOM 749 C C . ARG A 1 89 ? 39.792 30.178 -32.017 1.00 67.75 89 ARG A C 1
ATOM 751 O O . ARG A 1 89 ? 39.691 31.213 -31.364 1.00 67.75 89 ARG A O 1
ATOM 758 N N . ALA A 1 90 ? 40.936 29.518 -32.179 1.00 61.47 90 ALA A N 1
ATOM 759 C CA . ALA A 1 90 ? 42.225 30.122 -31.870 1.00 61.47 90 ALA A CA 1
ATOM 760 C C . ALA A 1 90 ? 42.383 31.357 -32.770 1.00 61.47 90 ALA A C 1
ATOM 762 O O . ALA A 1 90 ? 42.233 31.248 -33.988 1.00 61.47 90 ALA A O 1
ATOM 763 N N . GLN A 1 91 ? 42.570 32.527 -32.163 1.00 65.25 91 GLN A N 1
ATOM 764 C CA . GLN A 1 91 ? 42.919 33.745 -32.887 1.00 65.25 91 GLN A CA 1
ATOM 765 C C . GLN A 1 91 ? 44.391 33.618 -33.301 1.00 65.25 91 GLN A C 1
ATOM 767 O O . GLN A 1 91 ? 45.227 33.275 -32.463 1.00 65.25 91 GLN A O 1
ATOM 772 N N . SER A 1 92 ? 44.643 33.778 -34.602 1.00 50.62 92 SER A N 1
ATOM 773 C CA . SER A 1 92 ? 45.975 33.871 -35.212 1.00 50.62 92 SER A CA 1
ATOM 774 C C . SER A 1 92 ? 46.578 35.248 -34.990 1.00 50.62 92 SER A C 1
ATOM 776 O O . SER A 1 92 ? 45.788 36.203 -34.820 1.00 50.62 92 SER A O 1
#

Secondary structure (DSSP, 8-state):
--HHHHHTTEEEEESS-GGGT---SGGGEEEEEHHHHHHHIIIIIHHHHHHHHHHHHHHHHHHHHHHHHHHTPPPPPPSS--PPPPPPPPP-

InterPro domains:
  IPR003615 HNH nuclease [cd00085] (10-41)

Organism: NCBI:txid2823807

Radius of gyration: 26.05 Å; Cα contacts (8 Å, |Δi|>4): 49; chains: 1; bounding box: 70×46×61 Å

Mean predicted aligned error: 8.84 Å

Solvent-accessible surface area (backbone atoms only — not comparable to full-atom values): 5775 Å² total; per-residue (Å²): 136,54,72,68,61,60,58,69,46,47,40,73,43,56,78,50,48,60,96,75,71,33,63,99,41,78,95,31,50,44,81,33,48,47,71,59,48,54,49,45,43,66,74,46,48,53,56,50,54,54,52,48,55,56,48,54,52,53,48,52,55,49,54,52,52,54,52,37,55,75,72,67,50,84,77,79,80,74,91,65,81,88,79,77,83,81,75,80,76,81,82,130

Foldseek 3Di:
DDPVVVVVQWDWDAPPDVVRVGDPDPVGTDIDGPVVNVCCCVPPVVVVVVVVVVVVVVVVVVVVQVVCVVVVHDDPDDPDDDDDDDDPPPDD